Protein AF-X1NE87-F1 (afdb_monomer_lite)

Organism: NCBI:txid412755

pLDDT: mean 93.84, std 6.11, range [56.47, 98.06]

Radius of gyration: 20.25 Å; chains: 1; bounding box: 40×24×54 Å

Sequence (74 aa):
LGVVITAGYILWMLQRVFYGPVLEQFNSVADADVLERVYIFTLIAVIMLVGIYPAILTDVIKTGVMPVIQLLGG

Foldseek 3Di:
DVVVVVVVVVVVVCCCPPVNDDDPVCPPPDDDDPVSVVVVVVVVVVVVCCVVPVCVPVVVVCVVCVVVCVVVPD

Secondary structure (DSSP, 8-state):
-HHHHHHHHHHHHHHHHHSSPPPGGGTTPPPPPHHHHHHHHHHHHHHHHHHH-THHHHHHHHHHHHHHHHHH--

Structure (mmCIF, N/CA/C/O backbone):
data_AF-X1NE87-F1
#
_entry.id   AF-X1NE87-F1
#
loop_
_atom_site.group_PDB
_atom_site.id
_atom_site.type_symbol
_atom_site.label_atom_id
_atom_site.label_alt_id
_atom_site.label_comp_id
_atom_site.label_asym_id
_atom_site.label_entity_id
_atom_site.label_seq_id
_atom_site.pdbx_PDB_ins_code
_atom_site.Cartn_x
_atom_site.Cartn_y
_atom_site.Cartn_z
_atom_site.occupancy
_atom_site.B_iso_or_equiv
_atom_site.auth_seq_id
_atom_site.auth_comp_id
_atom_site.auth_asym_id
_atom_site.auth_atom_id
_atom_site.pdbx_PDB_model_num
ATOM 1 N N . LEU A 1 1 ? 16.312 4.923 -2.012 1.00 85.81 1 LEU A N 1
ATOM 2 C CA . LEU A 1 1 ? 15.749 5.910 -1.057 1.00 85.81 1 LEU A CA 1
ATOM 3 C C . LEU A 1 1 ? 14.223 5.995 -1.1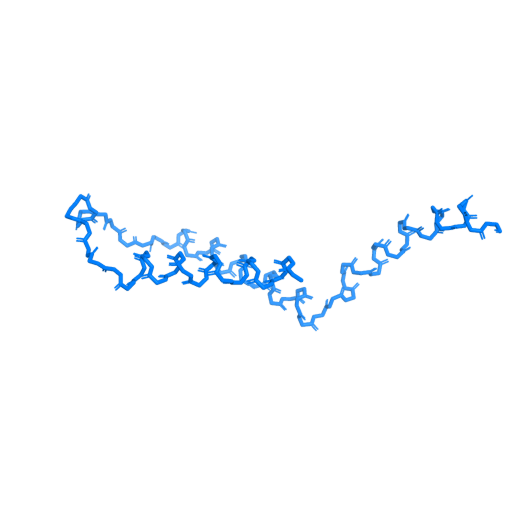33 1.00 85.81 1 LEU A C 1
ATOM 5 O O . LEU A 1 1 ? 13.604 5.812 -0.097 1.00 85.81 1 LEU A O 1
ATOM 9 N N . GLY A 1 2 ? 13.614 6.179 -2.317 1.00 94.81 2 GLY A N 1
ATOM 10 C CA . GLY A 1 2 ? 12.148 6.294 -2.459 1.00 94.81 2 GLY A CA 1
ATOM 11 C C . GLY A 1 2 ? 11.348 5.169 -1.785 1.00 94.81 2 GLY A C 1
ATOM 12 O O . GLY A 1 2 ? 10.543 5.446 -0.908 1.00 94.81 2 GLY A O 1
ATOM 13 N N . VAL A 1 3 ? 11.658 3.903 -2.092 1.00 96.69 3 VAL A N 1
ATOM 14 C CA . VAL A 1 3 ? 10.977 2.733 -1.494 1.00 96.69 3 VAL A CA 1
ATOM 15 C C . VAL A 1 3 ? 11.064 2.713 0.038 1.00 96.69 3 VAL A C 1
ATOM 17 O O . VAL A 1 3 ? 10.090 2.379 0.701 1.00 96.69 3 VAL A O 1
ATOM 20 N N . VAL A 1 4 ? 12.207 3.109 0.608 1.00 97.75 4 VAL A N 1
ATOM 21 C CA . VAL A 1 4 ? 12.424 3.116 2.066 1.00 97.75 4 VAL A CA 1
ATOM 22 C C . VAL A 1 4 ? 11.537 4.161 2.739 1.00 97.75 4 VAL A C 1
ATOM 24 O O . VAL A 1 4 ? 10.900 3.865 3.745 1.00 97.75 4 VAL A O 1
ATOM 27 N N . ILE A 1 5 ? 11.453 5.363 2.162 1.00 98.06 5 ILE A N 1
ATOM 28 C CA . ILE A 1 5 ? 10.593 6.434 2.679 1.00 98.06 5 ILE A CA 1
ATOM 29 C C . ILE A 1 5 ? 9.120 6.025 2.563 1.00 98.06 5 ILE A C 1
ATOM 31 O O . ILE A 1 5 ? 8.374 6.165 3.530 1.00 98.06 5 ILE A O 1
ATOM 35 N N . THR A 1 6 ? 8.708 5.468 1.419 1.00 97.69 6 THR A N 1
ATOM 36 C CA . THR A 1 6 ? 7.332 4.996 1.208 1.00 97.69 6 THR A CA 1
ATOM 37 C C . THR A 1 6 ? 6.949 3.906 2.207 1.00 97.69 6 THR A C 1
ATOM 39 O O . THR A 1 6 ? 5.910 4.015 2.856 1.00 97.69 6 THR A O 1
ATOM 42 N N . ALA A 1 7 ? 7.793 2.887 2.380 1.00 97.81 7 ALA A N 1
ATOM 43 C CA . ALA A 1 7 ? 7.547 1.818 3.343 1.00 97.81 7 ALA A CA 1
ATOM 44 C C . ALA A 1 7 ? 7.486 2.360 4.778 1.00 97.81 7 ALA A C 1
ATOM 46 O O . ALA A 1 7 ? 6.551 2.045 5.509 1.00 97.81 7 ALA A O 1
ATOM 47 N N . GLY A 1 8 ? 8.429 3.230 5.159 1.00 98.00 8 GLY A N 1
ATOM 48 C CA . GLY A 1 8 ? 8.436 3.871 6.474 1.00 98.00 8 GLY A CA 1
ATOM 49 C C . GLY A 1 8 ? 7.156 4.661 6.753 1.00 98.00 8 GLY A C 1
ATOM 50 O O . GLY A 1 8 ? 6.574 4.518 7.826 1.00 98.00 8 GLY A O 1
ATOM 51 N N . TYR A 1 9 ? 6.670 5.437 5.779 1.00 97.38 9 TYR A N 1
ATOM 52 C CA . TYR A 1 9 ? 5.439 6.216 5.930 1.00 97.38 9 TYR A CA 1
ATOM 53 C C . TYR A 1 9 ? 4.192 5.329 6.049 1.00 97.38 9 TYR A C 1
ATOM 55 O O . TYR A 1 9 ? 3.355 5.573 6.917 1.00 97.38 9 TYR A O 1
ATOM 63 N N . ILE A 1 10 ? 4.082 4.274 5.231 1.00 97.81 10 ILE A N 1
ATOM 64 C CA . ILE A 1 10 ? 2.954 3.330 5.302 1.00 97.81 10 ILE A CA 1
ATOM 65 C C . ILE A 1 10 ? 2.934 2.621 6.659 1.00 97.81 10 ILE A C 1
ATOM 67 O O . ILE A 1 10 ? 1.883 2.551 7.293 1.00 97.81 10 ILE A O 1
ATOM 71 N N . LEU A 1 11 ? 4.083 2.133 7.134 1.00 97.31 11 LEU A N 1
ATOM 72 C CA . LEU A 1 11 ? 4.170 1.453 8.429 1.00 97.31 11 LEU A CA 1
ATOM 73 C C . LEU A 1 11 ? 3.842 2.398 9.592 1.00 97.31 11 LEU A C 1
ATOM 75 O O . LEU A 1 11 ? 3.076 2.029 10.481 1.00 97.31 11 LEU A O 1
ATOM 79 N N . TRP A 1 12 ? 4.352 3.631 9.558 1.00 97.19 12 TRP A N 1
ATOM 80 C CA . TRP A 1 12 ? 4.027 4.653 10.555 1.00 97.19 12 TRP A CA 1
ATOM 81 C C . TRP A 1 12 ? 2.529 4.997 10.569 1.00 97.19 12 TRP A C 1
ATOM 83 O O . TRP A 1 12 ? 1.922 5.112 11.636 1.00 97.19 12 TRP A O 1
ATOM 93 N N . MET A 1 13 ? 1.906 5.105 9.392 1.00 97.56 13 MET A N 1
ATOM 94 C CA . MET A 1 13 ? 0.466 5.333 9.261 1.00 97.56 13 MET A CA 1
ATOM 95 C C . MET A 1 13 ? -0.346 4.162 9.829 1.00 97.56 13 MET A C 1
ATOM 97 O O . MET A 1 13 ? -1.266 4.395 10.611 1.00 97.56 13 MET A O 1
ATOM 101 N N . LEU A 1 14 ? 0.001 2.915 9.489 1.00 97.38 14 LEU A N 1
ATOM 102 C CA . LEU A 1 14 ? -0.677 1.727 10.022 1.00 97.38 14 LEU A CA 1
ATOM 103 C C . LEU A 1 14 ? -0.575 1.655 11.549 1.00 97.38 14 LEU A C 1
ATOM 105 O O . LEU A 1 14 ? -1.585 1.412 12.210 1.00 97.38 14 LEU A O 1
ATOM 109 N N . GLN A 1 15 ? 0.607 1.935 12.112 1.00 96.38 15 GLN A N 1
ATOM 110 C CA . GLN A 1 15 ? 0.801 2.021 13.561 1.00 96.38 15 GLN A CA 1
ATOM 111 C C . GLN A 1 15 ? -0.159 3.036 14.191 1.00 96.38 15 GLN A C 1
ATOM 113 O O . GLN A 1 15 ? -0.814 2.741 15.187 1.00 96.38 15 GLN A O 1
ATOM 118 N N . ARG A 1 16 ? -0.271 4.226 13.599 1.00 94.62 16 ARG A N 1
ATOM 119 C CA . ARG A 1 16 ? -1.114 5.300 14.130 1.00 94.62 16 ARG A CA 1
ATOM 120 C C . ARG A 1 16 ? -2.611 5.000 14.027 1.00 94.62 16 ARG A C 1
ATOM 122 O O . ARG A 1 16 ? -3.347 5.368 14.936 1.00 94.62 16 ARG A O 1
ATOM 129 N N . VAL A 1 17 ? -3.054 4.386 12.931 1.00 93.81 17 VAL A N 1
ATOM 130 C CA . VAL A 1 17 ? -4.480 4.152 12.648 1.00 93.81 17 VAL A CA 1
ATOM 131 C C . VAL A 1 17 ? -5.019 2.930 13.388 1.00 93.81 17 VAL A C 1
ATOM 133 O O . VAL A 1 17 ? -6.095 3.011 13.969 1.00 93.81 17 VAL A O 1
ATOM 136 N N . PHE A 1 18 ? -4.286 1.813 13.389 1.00 93.19 18 PHE A N 1
ATOM 137 C CA . PHE A 1 18 ? -4.779 0.549 13.951 1.00 93.19 18 PHE A CA 1
ATOM 138 C C . PHE A 1 18 ? -4.318 0.286 15.386 1.00 93.19 18 PHE A C 1
ATOM 140 O O . PHE A 1 18 ? -5.017 -0.392 16.131 1.00 93.19 18 PHE A O 1
ATOM 147 N N . TYR A 1 19 ? -3.148 0.799 15.773 1.00 94.06 19 TYR A N 1
ATOM 148 C CA . TYR A 1 19 ? -2.526 0.506 17.071 1.00 94.06 19 TYR A CA 1
ATOM 149 C C . TYR A 1 19 ? -2.444 1.735 17.992 1.00 94.06 19 TYR A C 1
ATOM 151 O O . TYR A 1 19 ? -1.861 1.664 19.073 1.00 94.06 19 TYR A O 1
ATOM 159 N N . GLY A 1 20 ? -3.001 2.869 17.563 1.00 89.88 20 GLY A N 1
ATOM 160 C CA . GLY A 1 20 ? -3.157 4.067 18.383 1.00 89.88 20 GLY A CA 1
ATOM 161 C C . GLY A 1 20 ? -4.373 3.994 19.319 1.00 89.88 20 GLY A C 1
ATOM 162 O O . GLY A 1 20 ? -5.153 3.044 19.259 1.00 89.88 20 GLY A O 1
ATOM 163 N N . PRO A 1 21 ? -4.562 5.002 20.189 1.00 91.00 21 PRO A N 1
ATOM 164 C CA . PRO A 1 21 ? -5.768 5.106 21.005 1.00 91.00 21 PRO A CA 1
ATOM 165 C C . PRO A 1 21 ? -7.006 5.307 20.121 1.00 91.00 21 PRO A C 1
ATOM 167 O O . PRO A 1 21 ? -6.977 6.085 19.165 1.00 91.00 21 PRO A O 1
ATOM 170 N N . VAL A 1 22 ? -8.101 4.625 20.465 1.00 87.50 22 VAL A N 1
ATOM 171 C CA . VAL A 1 22 ? -9.382 4.767 19.763 1.00 87.50 22 VAL A CA 1
ATOM 172 C C . VAL A 1 22 ? -9.916 6.181 19.972 1.00 87.50 22 VAL A C 1
ATOM 174 O O . VAL A 1 22 ? -9.950 6.689 21.092 1.00 87.50 22 VAL A O 1
ATOM 177 N N . LEU A 1 23 ? -10.333 6.823 18.884 1.00 88.81 23 LEU A N 1
ATOM 178 C CA . LEU A 1 23 ? -10.947 8.144 18.937 1.00 88.81 23 LEU A CA 1
ATOM 179 C C . LEU A 1 23 ? -12.444 7.984 19.206 1.00 88.81 23 LEU A C 1
ATOM 181 O O . LEU A 1 23 ? -13.147 7.351 18.420 1.00 88.81 23 LEU A O 1
ATOM 185 N N . GLU A 1 24 ? -12.940 8.598 20.282 1.00 89.31 24 GLU A N 1
ATOM 186 C CA . GLU A 1 24 ? -14.329 8.435 20.747 1.00 89.31 24 GLU A CA 1
ATOM 187 C C . GLU A 1 24 ? -15.380 8.768 19.677 1.00 89.31 24 GLU A C 1
ATOM 189 O O . GLU A 1 24 ? -16.445 8.157 19.633 1.00 89.31 24 GLU A O 1
ATOM 194 N N . GLN A 1 25 ? -15.051 9.683 18.761 1.00 89.94 25 GLN A N 1
ATOM 195 C CA . GLN A 1 25 ? -15.895 10.071 17.627 1.00 89.94 25 GLN A CA 1
ATOM 196 C C . GLN A 1 25 ? -16.239 8.921 16.662 1.00 89.94 25 GLN A C 1
ATOM 198 O O . GLN A 1 25 ? -17.191 9.052 15.899 1.00 89.94 25 GLN A O 1
ATOM 203 N N . PHE A 1 26 ? -15.476 7.822 16.663 1.00 88.62 26 PHE A N 1
ATOM 204 C CA . PHE A 1 26 ? -15.694 6.682 15.765 1.00 88.62 26 PHE A CA 1
ATOM 205 C C . PHE A 1 26 ? -16.376 5.486 16.443 1.00 88.62 26 PHE A C 1
ATOM 207 O O . PHE A 1 26 ? -16.643 4.491 15.778 1.00 88.62 26 PHE A O 1
ATOM 214 N N . ASN A 1 27 ? -16.720 5.580 17.731 1.00 87.25 27 ASN A N 1
ATOM 215 C CA . ASN A 1 27 ? -17.332 4.472 18.477 1.00 87.25 27 ASN A CA 1
ATOM 216 C C . ASN A 1 27 ? -18.728 4.066 17.970 1.00 87.25 27 ASN A C 1
ATOM 218 O O . ASN A 1 27 ? -19.188 2.968 18.265 1.00 87.25 27 ASN A O 1
ATOM 222 N N . SER A 1 28 ? -19.421 4.947 17.246 1.00 91.50 28 SER A N 1
ATOM 223 C CA . SER A 1 28 ? -20.747 4.683 16.672 1.00 91.50 28 SER A CA 1
ATOM 224 C C . SER A 1 28 ? -20.707 4.222 15.212 1.00 91.50 28 SER A C 1
ATOM 226 O O . SER A 1 28 ? -21.765 4.012 14.616 1.00 91.50 28 SER A O 1
ATOM 228 N N . VAL A 1 29 ? -19.517 4.092 14.617 1.00 90.94 29 VAL A N 1
ATOM 229 C CA . VAL A 1 29 ? -19.364 3.641 13.230 1.00 90.94 29 VAL A CA 1
ATOM 230 C C . VAL A 1 29 ? -19.635 2.140 13.166 1.00 90.94 29 VAL A C 1
ATOM 232 O O . VAL A 1 29 ? -19.094 1.371 13.955 1.00 90.94 29 VAL A O 1
ATOM 235 N N . ALA A 1 30 ? -20.499 1.732 12.238 1.00 90.69 30 ALA A N 1
ATOM 236 C CA . ALA A 1 30 ? -20.802 0.327 12.009 1.00 90.69 30 ALA A CA 1
ATOM 237 C C . ALA A 1 30 ? -19.634 -0.391 11.316 1.00 90.69 30 ALA A C 1
ATOM 239 O O . ALA A 1 30 ? -18.868 0.220 10.569 1.00 90.69 30 ALA A O 1
ATOM 240 N N . ASP A 1 31 ? -19.533 -1.699 11.542 1.00 92.75 31 ASP A N 1
ATOM 241 C CA . ASP A 1 31 ? -18.595 -2.553 10.819 1.00 92.75 31 ASP A CA 1
ATOM 242 C C . ASP A 1 31 ? -18.917 -2.615 9.322 1.00 92.75 31 ASP A C 1
ATOM 244 O O . ASP A 1 31 ? -20.041 -2.349 8.893 1.00 92.75 31 ASP A O 1
ATOM 248 N N . ALA A 1 32 ? -17.918 -3.033 8.539 1.00 92.50 32 ALA A N 1
ATOM 249 C CA . ALA A 1 32 ? -18.040 -3.104 7.092 1.00 92.50 32 ALA A CA 1
ATOM 250 C C . ALA A 1 32 ? -19.173 -4.042 6.648 1.00 92.50 32 ALA A C 1
ATOM 252 O O . ALA A 1 32 ? -19.178 -5.237 6.994 1.00 92.50 32 ALA A O 1
ATOM 253 N N . ASP A 1 33 ? -20.076 -3.513 5.824 1.00 95.38 33 ASP A N 1
ATOM 254 C CA . ASP A 1 33 ? -21.198 -4.265 5.267 1.00 95.38 33 ASP A CA 1
ATOM 255 C C . ASP A 1 33 ? -20.720 -5.271 4.200 1.00 95.38 33 ASP A C 1
ATOM 257 O O . ASP A 1 33 ? -19.585 -5.236 3.705 1.00 95.38 33 ASP A O 1
ATOM 261 N N . VAL A 1 34 ? -21.591 -6.204 3.822 1.00 96.44 34 VAL 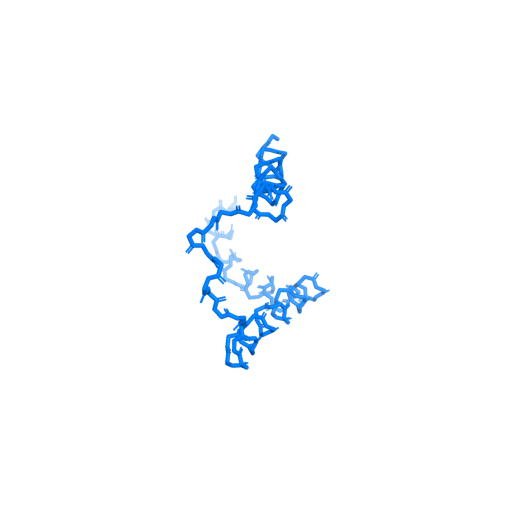A N 1
ATOM 262 C CA . VAL A 1 34 ? -21.294 -7.261 2.848 1.00 96.44 34 VAL A CA 1
ATOM 263 C C . VAL A 1 34 ? -20.823 -6.675 1.515 1.00 96.44 34 VAL A C 1
ATOM 265 O O . VAL A 1 34 ? -19.865 -7.188 0.933 1.00 96.44 34 VAL A O 1
ATOM 268 N N . LEU A 1 35 ? -21.440 -5.587 1.047 1.00 96.56 35 LEU A N 1
ATOM 269 C CA . LEU A 1 35 ? -21.040 -4.933 -0.202 1.00 96.56 35 LEU A CA 1
ATOM 270 C C . LEU A 1 35 ? -19.630 -4.335 -0.115 1.00 96.56 35 LEU A C 1
ATOM 272 O O . LEU A 1 35 ? -18.814 -4.557 -1.009 1.00 96.56 35 LEU A O 1
ATOM 276 N N . GLU A 1 36 ? -19.307 -3.647 0.980 1.00 96.81 36 GLU A N 1
ATOM 277 C CA . GLU A 1 36 ? -17.977 -3.064 1.208 1.00 96.81 36 GLU A CA 1
ATOM 278 C C . GLU A 1 36 ? -16.903 -4.151 1.245 1.00 96.81 36 GLU A C 1
ATOM 280 O O . GLU A 1 36 ? -15.848 -4.038 0.612 1.00 96.81 36 GLU A O 1
ATOM 285 N N . ARG A 1 37 ? -17.214 -5.267 1.908 1.00 96.56 37 ARG A N 1
ATOM 286 C CA . ARG A 1 37 ? -16.344 -6.438 1.966 1.00 96.56 37 ARG A CA 1
ATOM 287 C C . ARG A 1 37 ? -16.086 -7.022 0.577 1.00 96.56 37 ARG A C 1
ATOM 289 O O . ARG A 1 37 ? -14.934 -7.309 0.256 1.00 96.56 37 ARG A O 1
ATOM 296 N N . VAL A 1 38 ? -17.110 -7.166 -0.265 1.00 98.00 38 VAL A N 1
ATOM 297 C CA . VAL A 1 38 ? -16.953 -7.681 -1.640 1.00 98.00 38 VAL A CA 1
ATOM 298 C C . VAL A 1 38 ? -15.992 -6.814 -2.457 1.00 98.00 38 VAL A C 1
ATOM 300 O O . VAL A 1 38 ? -15.121 -7.358 -3.144 1.00 98.00 38 VAL A O 1
ATOM 303 N N . TYR A 1 39 ? -16.080 -5.485 -2.352 1.00 97.06 39 TYR A N 1
ATOM 304 C CA . TYR A 1 39 ? -15.150 -4.589 -3.047 1.00 97.06 39 TYR A CA 1
ATOM 305 C C . TYR A 1 39 ? -13.707 -4.759 -2.559 1.00 97.06 39 TYR A C 1
ATOM 307 O O . TYR A 1 39 ? -12.797 -4.894 -3.381 1.00 97.06 39 TYR A O 1
ATOM 315 N N . ILE A 1 40 ? -13.498 -4.832 -1.240 1.00 97.50 40 ILE A N 1
ATOM 316 C CA . ILE A 1 40 ? -12.170 -5.054 -0.646 1.00 97.50 40 ILE A CA 1
ATOM 317 C C . ILE A 1 40 ? -11.582 -6.387 -1.129 1.00 97.50 40 ILE A C 1
ATOM 319 O O . ILE A 1 40 ? -10.444 -6.426 -1.598 1.00 97.50 40 ILE A O 1
ATOM 323 N N . PHE A 1 41 ? -12.359 -7.472 -1.082 1.00 97.81 41 PHE A N 1
ATOM 324 C CA . PHE A 1 41 ? -11.902 -8.785 -1.544 1.00 97.81 41 PHE A CA 1
ATOM 325 C C . PHE A 1 41 ? -11.585 -8.804 -3.037 1.00 97.81 41 PHE A C 1
ATOM 327 O O . PHE A 1 41 ? -10.589 -9.405 -3.436 1.00 97.81 41 PHE A O 1
ATOM 334 N N . THR A 1 42 ? -12.389 -8.125 -3.856 1.00 98.00 42 THR A N 1
ATOM 335 C CA . THR A 1 42 ? -12.144 -8.026 -5.301 1.00 98.00 42 THR A CA 1
ATOM 336 C C . THR A 1 42 ? -10.813 -7.327 -5.578 1.00 98.00 42 THR A C 1
ATOM 338 O O . THR A 1 42 ? -10.010 -7.823 -6.368 1.00 98.00 42 THR A O 1
ATOM 341 N N . LEU A 1 43 ? -10.529 -6.221 -4.884 1.00 97.81 43 LEU A N 1
ATOM 342 C C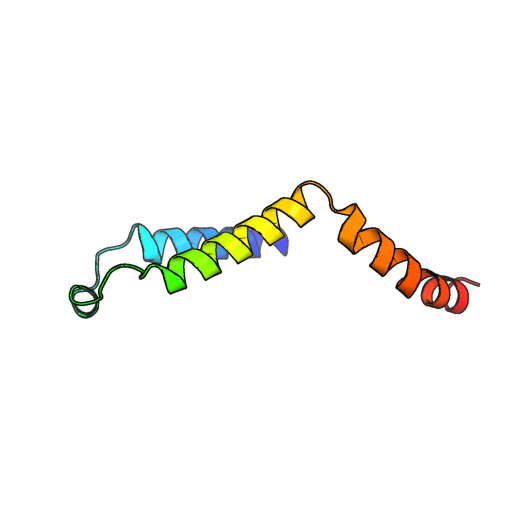A . LEU A 1 43 ? -9.253 -5.514 -5.014 1.00 97.81 43 LEU A CA 1
ATOM 343 C C . LEU A 1 43 ? -8.070 -6.379 -4.571 1.00 97.81 43 LEU A C 1
ATOM 345 O O . LEU A 1 43 ? -7.076 -6.461 -5.293 1.00 97.81 43 LEU A O 1
ATOM 349 N N . ILE A 1 44 ? -8.186 -7.066 -3.432 1.00 98.00 44 ILE A N 1
ATOM 350 C CA . ILE A 1 44 ? -7.150 -7.994 -2.956 1.00 98.00 44 ILE A CA 1
ATOM 351 C C . ILE A 1 44 ? -6.905 -9.092 -3.995 1.00 98.00 44 ILE A C 1
ATOM 353 O O . ILE A 1 44 ? -5.753 -9.377 -4.315 1.00 98.00 44 ILE A O 1
ATOM 357 N N . ALA A 1 45 ? -7.961 -9.673 -4.567 1.00 97.94 45 ALA A N 1
ATOM 358 C CA . ALA A 1 45 ? -7.839 -10.717 -5.578 1.00 97.94 45 ALA A CA 1
ATOM 359 C C . ALA A 1 45 ? -7.072 -10.231 -6.817 1.00 97.94 45 ALA A C 1
ATOM 361 O O . ALA A 1 45 ? -6.189 -10.939 -7.298 1.00 97.94 45 ALA A O 1
ATOM 362 N N . VAL A 1 46 ? -7.344 -9.013 -7.297 1.00 97.06 46 VAL A N 1
ATOM 363 C CA . VAL A 1 46 ? -6.617 -8.419 -8.433 1.00 97.06 46 VAL A CA 1
ATOM 364 C C . VAL A 1 46 ? -5.150 -8.154 -8.084 1.00 97.06 46 VAL A C 1
ATOM 366 O O . VAL A 1 46 ? -4.271 -8.501 -8.873 1.00 97.06 46 VAL A O 1
ATOM 369 N N . ILE A 1 47 ? -4.865 -7.596 -6.901 1.00 97.12 47 ILE A N 1
ATOM 370 C CA . ILE A 1 47 ? -3.487 -7.360 -6.433 1.00 97.12 47 ILE A CA 1
ATOM 371 C C . ILE A 1 47 ? -2.712 -8.680 -6.371 1.00 97.12 47 ILE A C 1
ATOM 373 O O . ILE A 1 47 ? -1.590 -8.760 -6.870 1.00 97.12 47 ILE A O 1
ATOM 377 N N . MET A 1 48 ? -3.320 -9.725 -5.806 1.00 97.75 48 MET A N 1
ATOM 378 C CA . MET A 1 48 ? -2.710 -11.050 -5.709 1.00 97.75 48 MET A CA 1
ATOM 379 C C . MET A 1 48 ? -2.508 -11.681 -7.088 1.00 97.75 48 MET A C 1
ATOM 381 O O . MET A 1 48 ? -1.436 -12.213 -7.357 1.00 97.75 48 MET A O 1
ATOM 385 N N . LEU A 1 49 ? -3.496 -11.587 -7.980 1.00 96.81 49 LEU A N 1
ATOM 386 C CA . LEU A 1 49 ? -3.409 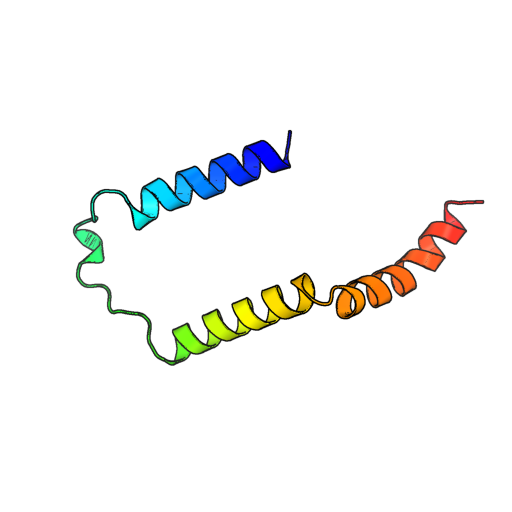-12.104 -9.346 1.00 96.81 49 LEU A CA 1
ATOM 387 C C . LEU A 1 49 ? -2.240 -11.472 -10.106 1.00 96.81 49 LEU A C 1
ATOM 389 O O . LEU A 1 49 ? -1.421 -12.197 -10.668 1.00 96.81 49 LEU A O 1
ATOM 393 N N . VAL A 1 50 ? -2.124 -10.141 -10.091 1.00 96.44 50 VAL A N 1
ATOM 394 C CA . VAL A 1 50 ? -1.032 -9.433 -10.781 1.00 96.44 50 VAL A CA 1
ATOM 395 C C . VAL A 1 50 ? 0.309 -9.678 -10.086 1.00 96.44 50 VAL A C 1
ATOM 397 O O . VAL A 1 50 ? 1.326 -9.828 -10.760 1.00 96.44 50 VAL A O 1
ATOM 400 N N . GLY A 1 51 ? 0.323 -9.750 -8.753 1.00 96.19 51 GLY A N 1
ATOM 401 C CA . GLY A 1 51 ? 1.530 -10.019 -7.973 1.00 96.19 51 GLY A CA 1
ATOM 402 C C . GLY A 1 51 ? 2.095 -11.426 -8.191 1.00 96.19 51 GLY A C 1
ATOM 403 O O . GLY A 1 51 ? 3.310 -11.586 -8.268 1.00 96.19 51 GLY A O 1
ATOM 404 N N . ILE A 1 52 ? 1.229 -12.437 -8.322 1.00 97.62 52 ILE A N 1
ATOM 405 C CA . ILE A 1 52 ? 1.625 -13.834 -8.563 1.00 97.62 52 ILE A CA 1
ATOM 406 C C . ILE A 1 52 ? 1.926 -14.071 -10.048 1.00 97.62 52 ILE A C 1
ATOM 408 O O . ILE A 1 52 ? 2.914 -14.729 -10.374 1.00 97.62 52 ILE A O 1
ATOM 412 N N . TYR A 1 53 ? 1.096 -13.545 -10.954 1.00 97.25 53 TYR A N 1
ATOM 413 C CA . TYR A 1 53 ? 1.233 -13.748 -12.397 1.00 97.25 53 TYR A CA 1
ATOM 414 C C . TYR A 1 53 ? 1.290 -12.409 -13.162 1.00 97.25 53 TYR A C 1
ATOM 416 O O . TYR A 1 53 ? 0.328 -12.000 -13.820 1.00 97.25 53 TYR A O 1
ATOM 424 N N . PRO A 1 54 ? 2.447 -11.719 -13.126 1.00 96.44 54 PRO A N 1
ATOM 425 C CA . PRO A 1 54 ? 2.601 -10.379 -13.695 1.00 96.44 54 PRO A CA 1
ATOM 426 C C . PRO A 1 54 ? 2.558 -10.348 -15.230 1.00 96.44 54 PRO A C 1
ATOM 428 O O . PRO A 1 54 ? 2.410 -9.272 -15.812 1.00 96.44 54 PRO A O 1
ATOM 431 N N . ALA A 1 55 ? 2.679 -11.497 -15.907 1.00 96.44 55 ALA A N 1
ATOM 432 C CA . ALA A 1 55 ? 2.628 -11.598 -17.371 1.00 96.44 55 ALA A CA 1
ATOM 433 C C . ALA A 1 55 ? 1.335 -10.997 -17.950 1.00 96.44 55 ALA A C 1
ATOM 435 O O . ALA A 1 55 ? 1.394 -10.309 -18.966 1.00 96.44 55 ALA A O 1
ATOM 436 N N . ILE A 1 56 ? 0.207 -11.125 -17.231 1.00 94.31 56 ILE A N 1
ATOM 437 C CA . ILE A 1 56 ? -1.092 -10.543 -17.61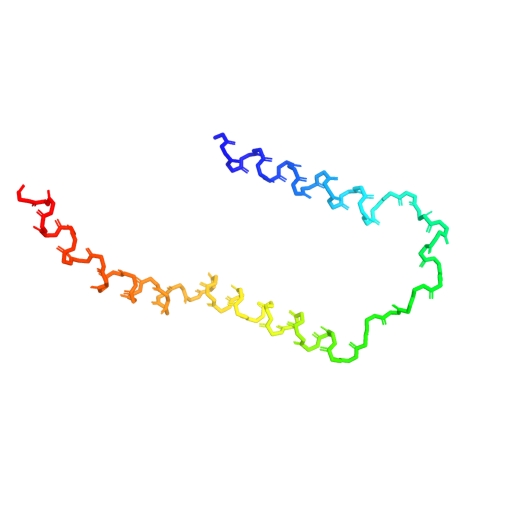9 1.00 94.31 56 ILE A CA 1
ATOM 438 C C . ILE A 1 56 ? -0.981 -9.050 -17.934 1.00 94.31 56 ILE A C 1
ATOM 440 O O . ILE A 1 56 ? -1.584 -8.580 -18.895 1.00 94.31 56 ILE A O 1
ATOM 444 N N . LEU A 1 57 ? -0.210 -8.303 -17.140 1.00 95.25 57 LEU A N 1
ATOM 445 C CA . LEU A 1 57 ? -0.045 -6.867 -17.343 1.00 95.25 57 LEU A CA 1
ATOM 446 C C . LEU A 1 57 ? 1.231 -6.545 -18.128 1.00 95.25 57 LEU A C 1
ATOM 448 O O . LEU A 1 57 ? 1.223 -5.708 -19.029 1.00 95.25 57 LEU A O 1
ATOM 452 N N . THR A 1 58 ? 2.339 -7.205 -17.793 1.00 95.62 58 THR A N 1
ATOM 453 C CA . THR A 1 58 ? 3.649 -6.888 -18.376 1.00 95.62 58 THR A CA 1
ATOM 454 C C . THR A 1 58 ? 3.732 -7.182 -19.867 1.00 95.62 58 THR A C 1
ATOM 456 O O . THR A 1 58 ? 4.411 -6.435 -20.565 1.00 95.62 58 THR A O 1
ATOM 459 N N . ASP A 1 59 ? 3.036 -8.192 -20.389 1.00 95.75 59 ASP A N 1
ATOM 460 C CA . ASP A 1 59 ? 3.075 -8.486 -21.825 1.00 95.75 59 ASP A CA 1
ATOM 461 C C . ASP A 1 59 ? 2.325 -7.428 -22.643 1.00 95.75 59 ASP A C 1
ATOM 463 O O . ASP A 1 59 ? 2.833 -6.973 -23.667 1.00 95.75 59 ASP A O 1
ATOM 467 N N . VAL A 1 60 ? 1.197 -6.927 -22.128 1.00 95.06 60 VAL A N 1
ATOM 468 C CA . VAL A 1 60 ? 0.474 -5.791 -22.726 1.00 95.06 60 VAL A CA 1
ATOM 469 C C . VAL A 1 60 ? 1.361 -4.544 -22.758 1.00 95.06 60 VAL A C 1
ATOM 471 O O . VAL A 1 60 ? 1.455 -3.869 -23.785 1.00 95.06 60 VAL A O 1
ATOM 474 N N . ILE A 1 61 ? 2.064 -4.262 -21.653 1.00 95.38 61 ILE A N 1
ATOM 475 C CA . ILE A 1 61 ? 3.003 -3.134 -21.571 1.00 95.38 61 ILE A CA 1
ATOM 476 C C . ILE A 1 61 ? 4.147 -3.311 -22.577 1.00 95.38 61 ILE A C 1
ATOM 478 O O . ILE A 1 61 ? 4.462 -2.368 -23.300 1.00 95.38 61 ILE A O 1
ATOM 482 N N . LYS A 1 62 ? 4.750 -4.504 -22.675 1.00 94.25 62 LYS A N 1
ATOM 483 C CA . LYS A 1 62 ? 5.821 -4.781 -23.648 1.00 94.25 62 LYS A CA 1
ATOM 484 C C . LYS A 1 62 ? 5.351 -4.504 -25.074 1.00 94.25 62 LYS A C 1
ATOM 486 O O . LYS A 1 62 ? 6.041 -3.790 -25.798 1.00 94.25 62 LYS A O 1
ATOM 491 N N . THR A 1 63 ? 4.175 -4.998 -25.466 1.00 94.62 63 THR A N 1
ATOM 492 C CA . THR A 1 63 ? 3.619 -4.747 -26.805 1.00 94.62 63 THR A CA 1
ATOM 493 C C . THR A 1 63 ? 3.386 -3.266 -27.075 1.00 94.62 63 THR A C 1
ATOM 495 O O . THR A 1 63 ? 3.705 -2.798 -28.167 1.00 94.62 63 THR A O 1
ATOM 498 N N . GLY A 1 64 ? 2.908 -2.511 -26.085 1.00 92.62 64 GLY A N 1
ATOM 499 C CA . GLY A 1 64 ? 2.715 -1.066 -26.220 1.00 92.62 64 GLY A CA 1
ATOM 500 C C . GLY A 1 64 ? 4.018 -0.260 -26.288 1.00 92.62 64 GLY A C 1
ATOM 501 O O . GLY A 1 64 ? 4.078 0.747 -26.988 1.00 92.62 64 GLY A O 1
ATOM 502 N N . VAL A 1 65 ? 5.068 -0.691 -25.582 1.00 95.00 65 VAL A N 1
ATOM 503 C CA . VAL A 1 65 ? 6.326 0.067 -25.454 1.00 95.00 65 VAL A CA 1
ATOM 504 C C . VAL A 1 65 ? 7.352 -0.296 -26.539 1.00 95.00 65 VAL A C 1
ATOM 506 O O . VAL A 1 65 ? 8.194 0.537 -26.873 1.00 95.00 65 VAL A O 1
ATOM 509 N N . MET A 1 66 ? 7.270 -1.484 -27.151 1.00 92.31 66 MET A N 1
ATOM 510 C CA . MET A 1 66 ? 8.177 -1.910 -28.233 1.00 92.31 66 MET A CA 1
ATOM 511 C C . MET A 1 66 ? 8.340 -0.872 -29.366 1.00 92.31 66 MET A C 1
ATOM 513 O O . MET A 1 66 ? 9.485 -0.566 -29.702 1.00 92.31 66 MET A O 1
ATOM 517 N N . PRO A 1 67 ? 7.267 -0.269 -29.921 1.00 91.31 67 PRO A N 1
ATOM 518 C CA . PRO A 1 67 ? 7.402 0.748 -30.966 1.00 91.31 67 PRO A CA 1
ATOM 519 C C . PRO A 1 67 ? 8.120 2.012 -30.478 1.00 91.31 67 PRO A C 1
ATOM 521 O O . PRO A 1 67 ? 8.911 2.599 -31.208 1.00 91.31 67 PRO A O 1
ATOM 524 N N . VAL A 1 68 ? 7.881 2.421 -29.227 1.00 92.75 68 VAL A N 1
ATOM 525 C CA . VAL A 1 68 ? 8.528 3.599 -28.624 1.00 92.75 68 VAL A CA 1
ATOM 526 C C . VAL A 1 68 ? 10.027 3.360 -28.467 1.00 92.75 68 VAL A C 1
ATOM 528 O O . VAL A 1 68 ? 10.827 4.233 -28.789 1.00 92.75 68 VAL A O 1
ATOM 531 N N . ILE A 1 69 ? 10.417 2.160 -28.031 1.00 93.56 69 ILE A N 1
ATOM 532 C CA . ILE A 1 69 ? 11.829 1.777 -27.924 1.00 93.56 69 ILE A CA 1
ATOM 533 C C . ILE A 1 69 ? 12.491 1.755 -29.304 1.00 93.56 69 ILE A C 1
ATOM 535 O O . ILE A 1 69 ? 13.600 2.251 -29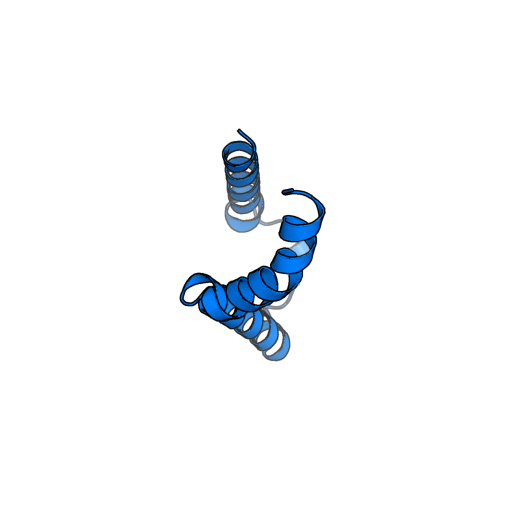.434 1.00 93.56 69 ILE A O 1
ATOM 539 N N . GLN A 1 70 ? 11.825 1.239 -30.338 1.00 91.50 70 GLN A N 1
ATOM 540 C CA . GLN A 1 70 ? 12.374 1.210 -31.701 1.00 91.50 70 GLN A CA 1
ATOM 541 C C . GLN A 1 70 ? 12.536 2.609 -32.314 1.00 91.50 70 GLN A C 1
ATOM 543 O O . GLN A 1 70 ? 13.476 2.838 -33.066 1.00 91.50 70 GLN A O 1
ATOM 548 N N . LEU A 1 71 ? 11.643 3.547 -31.984 1.00 92.12 71 LEU A N 1
ATOM 549 C CA . LEU A 1 71 ? 11.733 4.939 -32.438 1.00 92.12 71 LEU A CA 1
ATOM 550 C C . LEU A 1 71 ? 12.844 5.727 -31.732 1.00 92.12 71 LEU A C 1
ATOM 552 O O . LEU A 1 71 ? 13.436 6.618 -32.335 1.00 92.12 71 LEU A O 1
ATOM 556 N N . LEU A 1 72 ? 13.104 5.432 -30.455 1.00 89.62 72 LEU A N 1
ATOM 557 C CA . LEU A 1 72 ? 14.116 6.125 -29.649 1.00 89.62 72 LEU A CA 1
ATOM 558 C C . LEU A 1 72 ? 15.495 5.453 -29.690 1.00 89.62 72 LEU A C 1
ATOM 560 O O . LEU A 1 72 ? 16.497 6.111 -29.429 1.00 89.62 72 LEU A O 1
ATOM 564 N N . GLY A 1 73 ? 15.536 4.152 -29.963 1.00 69.38 73 GLY A N 1
ATOM 565 C CA . GLY A 1 73 ? 16.714 3.292 -29.882 1.00 69.38 73 GLY A CA 1
ATOM 566 C C . GLY A 1 73 ? 17.290 2.905 -31.238 1.00 69.38 73 GLY A C 1
ATOM 567 O O . GLY A 1 73 ? 17.659 1.744 -31.405 1.00 69.38 73 GLY A O 1
ATOM 568 N N . GLY A 1 74 ? 17.337 3.848 -32.186 1.00 56.47 74 GLY A N 1
ATOM 569 C CA . GLY A 1 74 ? 18.233 3.724 -33.341 1.00 56.47 74 GLY A CA 1
ATOM 570 C C . GLY A 1 74 ? 19.669 3.452 -32.905 1.00 56.47 74 GLY A C 1
ATOM 571 O O . GLY A 1 74 ? 20.104 4.074 -31.908 1.00 56.47 74 GLY A O 1
#